Protein AF-A0A949X7G8-F1 (afdb_monomer_lite)

Structure (mmCIF, N/CA/C/O backbone):
data_AF-A0A949X7G8-F1
#
_entry.id   AF-A0A949X7G8-F1
#
loop_
_atom_site.group_PDB
_atom_site.id
_atom_site.type_symbol
_atom_site.label_atom_id
_atom_site.label_alt_id
_atom_site.label_comp_id
_atom_site.label_asym_id
_atom_site.label_entity_id
_atom_site.label_seq_id
_atom_site.pdbx_PDB_ins_code
_atom_site.Cartn_x
_atom_site.Cartn_y
_atom_site.Cartn_z
_atom_site.occupancy
_atom_site.B_iso_or_equiv
_atom_site.auth_seq_id
_atom_site.auth_comp_id
_atom_site.auth_asym_id
_atom_site.auth_atom_id
_atom_site.pdbx_PDB_model_num
ATOM 1 N N . MET A 1 1 ? 12.325 -7.659 -10.355 1.00 89.50 1 MET A N 1
ATOM 2 C CA . MET A 1 1 ? 11.201 -7.043 -9.621 1.00 89.50 1 MET A CA 1
ATOM 3 C C . MET A 1 1 ? 11.802 -6.335 -8.425 1.00 89.50 1 MET A C 1
ATOM 5 O O . MET A 1 1 ? 12.699 -6.913 -7.824 1.00 89.50 1 MET A O 1
ATOM 9 N N . PHE A 1 2 ? 11.359 -5.127 -8.097 1.00 96.31 2 PHE A N 1
ATOM 10 C CA . PHE A 1 2 ? 11.737 -4.457 -6.853 1.00 96.31 2 PHE A CA 1
ATOM 11 C C . PHE A 1 2 ? 10.581 -4.563 -5.857 1.00 96.31 2 PHE A C 1
ATOM 13 O O . PHE A 1 2 ? 9.429 -4.361 -6.237 1.00 96.31 2 PHE A O 1
ATOM 20 N N . ARG A 1 3 ? 10.874 -4.907 -4.599 1.00 97.62 3 ARG A N 1
ATOM 21 C CA . ARG A 1 3 ? 9.876 -5.042 -3.531 1.00 97.62 3 ARG A CA 1
ATOM 22 C C . ARG A 1 3 ? 10.237 -4.126 -2.374 1.00 97.62 3 ARG A C 1
ATOM 24 O O . ARG A 1 3 ? 11.353 -4.192 -1.870 1.00 97.62 3 ARG A O 1
ATOM 31 N N . VAL A 1 4 ? 9.262 -3.349 -1.918 1.00 97.56 4 VAL A N 1
ATOM 32 C CA . VAL A 1 4 ? 9.335 -2.583 -0.668 1.00 97.56 4 VAL A CA 1
ATOM 33 C C . VAL A 1 4 ? 8.243 -3.086 0.256 1.00 97.56 4 VAL A C 1
ATOM 35 O O . VAL A 1 4 ? 7.106 -3.270 -0.176 1.00 97.56 4 VAL A O 1
ATOM 38 N N . ARG A 1 5 ? 8.590 -3.316 1.521 1.00 98.12 5 ARG A N 1
ATOM 39 C CA . ARG A 1 5 ? 7.651 -3.700 2.573 1.00 98.12 5 ARG A CA 1
ATOM 40 C C . ARG A 1 5 ? 7.884 -2.792 3.770 1.00 98.12 5 ARG A C 1
ATOM 42 O O . ARG A 1 5 ? 9.005 -2.718 4.264 1.00 98.12 5 ARG A O 1
ATOM 49 N N . VAL A 1 6 ? 6.835 -2.112 4.209 1.00 97.69 6 VAL A N 1
ATOM 50 C CA . VAL A 1 6 ? 6.834 -1.293 5.423 1.00 97.69 6 VAL A CA 1
ATOM 51 C C . VAL A 1 6 ? 5.844 -1.925 6.382 1.00 97.69 6 VAL A C 1
ATOM 53 O O . VAL A 1 6 ? 4.708 -2.183 5.991 1.00 97.69 6 VAL A O 1
ATOM 56 N N . ARG A 1 7 ? 6.285 -2.201 7.607 1.00 98.25 7 ARG A N 1
ATOM 57 C CA . ARG A 1 7 ? 5.461 -2.789 8.659 1.00 98.25 7 ARG A CA 1
ATOM 58 C C . ARG A 1 7 ? 5.606 -1.975 9.933 1.00 98.25 7 ARG A C 1
ATOM 60 O O . ARG A 1 7 ? 6.721 -1.591 10.280 1.00 98.25 7 ARG A O 1
ATOM 67 N N . ASP A 1 8 ? 4.490 -1.766 10.610 1.00 98.19 8 ASP A N 1
ATOM 68 C CA . ASP A 1 8 ? 4.430 -1.236 11.966 1.00 98.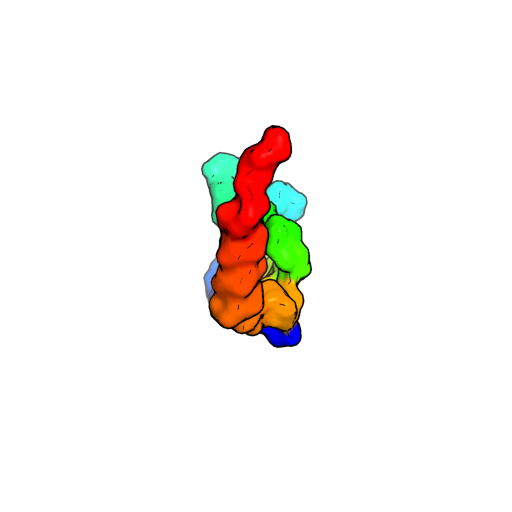19 8 ASP A CA 1
ATOM 69 C C . ASP A 1 8 ? 3.672 -2.195 12.894 1.00 98.19 8 ASP A C 1
ATOM 71 O O . ASP A 1 8 ? 2.998 -3.124 12.445 1.00 98.19 8 ASP A O 1
ATOM 75 N N . ASP A 1 9 ? 3.819 -1.971 14.193 1.00 98.12 9 ASP A N 1
ATOM 76 C CA . ASP A 1 9 ? 3.154 -2.653 15.305 1.00 98.12 9 ASP A CA 1
ATOM 77 C C . ASP A 1 9 ? 2.094 -1.750 15.969 1.00 98.12 9 ASP A C 1
ATOM 79 O O . ASP A 1 9 ? 1.782 -1.878 17.152 1.00 98.12 9 ASP A O 1
ATOM 83 N N . GLY A 1 10 ? 1.545 -0.798 15.209 1.00 97.81 10 GLY A N 1
ATOM 84 C CA . GLY A 1 10 ? 0.565 0.158 15.703 1.00 97.81 10 GLY A CA 1
ATOM 85 C C . GLY A 1 10 ? -0.826 -0.441 15.937 1.00 97.81 10 GLY A C 1
ATOM 86 O O . GLY A 1 10 ? -1.070 -1.643 15.893 1.00 97.81 10 GLY A O 1
ATOM 87 N N . ARG A 1 11 ? -1.819 0.434 16.129 1.00 97.69 11 ARG A N 1
ATOM 88 C CA . ARG A 1 11 ? -3.217 0.024 16.385 1.00 97.69 11 ARG A CA 1
ATOM 89 C C . ARG A 1 11 ? -3.939 -0.555 15.164 1.00 97.69 11 ARG A C 1
ATOM 91 O O . ARG A 1 11 ? -5.088 -0.971 15.293 1.00 97.69 11 ARG A O 1
ATOM 98 N N . GLY A 1 12 ? -3.291 -0.564 14.005 1.00 97.00 12 GLY A N 1
ATOM 99 C CA . GLY A 1 12 ? -3.904 -0.906 12.732 1.00 97.00 12 GLY A CA 1
ATOM 100 C C . GLY A 1 12 ? -4.849 0.175 12.201 1.00 97.00 12 GLY A C 1
ATOM 101 O O . GLY A 1 12 ? -5.009 1.256 12.777 1.00 97.00 12 GLY A O 1
ATOM 102 N N . ILE A 1 13 ? -5.459 -0.125 11.060 1.00 96.12 13 ILE A N 1
ATOM 103 C CA . ILE A 1 13 ? -6.376 0.743 10.326 1.00 96.12 13 ILE A CA 1
ATOM 104 C C . ILE A 1 13 ? -7.784 0.161 10.437 1.00 96.12 13 ILE A C 1
ATOM 106 O O . ILE A 1 13 ? -7.982 -1.043 10.286 1.00 96.12 13 ILE A O 1
ATOM 110 N N . ASP A 1 14 ? -8.773 1.028 10.666 1.00 95.00 14 ASP A N 1
ATOM 111 C CA . ASP A 1 14 ? -10.186 0.648 10.628 1.00 95.00 14 ASP A CA 1
ATOM 112 C C . ASP A 1 14 ? -10.510 -0.068 9.293 1.00 95.00 14 ASP A C 1
ATOM 114 O O . ASP A 1 14 ? -10.265 0.502 8.220 1.00 95.00 14 ASP A O 1
ATOM 118 N N . PRO A 1 15 ? -11.078 -1.290 9.317 1.00 94.62 15 PRO A N 1
ATOM 119 C CA . PRO A 1 15 ? -11.430 -2.031 8.107 1.00 94.62 15 PRO A CA 1
ATOM 120 C C . PRO A 1 15 ? -12.300 -1.242 7.121 1.00 94.62 15 PRO A C 1
ATOM 122 O O . PRO A 1 15 ? -12.170 -1.414 5.907 1.00 94.62 15 PRO A O 1
ATOM 125 N N . LYS A 1 16 ? -13.157 -0.336 7.610 1.00 95.00 16 LYS A N 1
ATOM 126 C CA . LYS A 1 16 ? -13.968 0.541 6.759 1.00 95.00 16 LYS A CA 1
ATOM 127 C C . LYS A 1 16 ? -13.099 1.522 5.974 1.00 95.00 16 LYS A C 1
ATOM 129 O O . LYS A 1 16 ? -13.304 1.697 4.779 1.00 95.00 16 LYS A O 1
ATOM 134 N N . VAL A 1 17 ? -12.079 2.096 6.613 1.00 94.81 17 VAL A N 1
ATOM 135 C CA . VAL A 1 17 ? -11.112 2.990 5.955 1.00 94.81 17 VAL A CA 1
ATOM 136 C C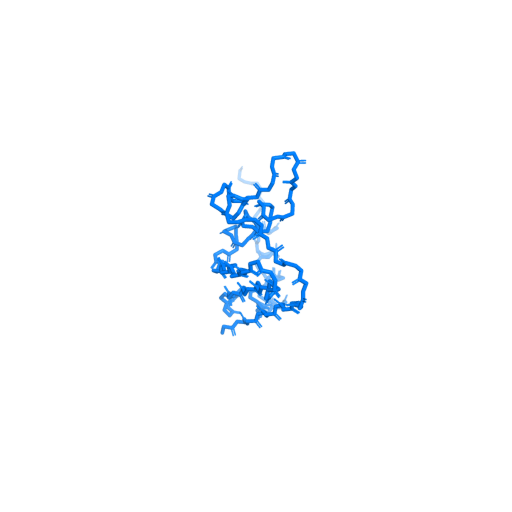 . VAL A 1 17 ? -10.345 2.252 4.856 1.00 94.81 17 VAL A C 1
ATOM 138 O O . VAL A 1 17 ? -10.113 2.821 3.790 1.00 94.81 17 VAL A O 1
ATOM 141 N N . LEU A 1 18 ? -9.968 0.990 5.083 1.00 93.56 18 LEU A N 1
ATOM 142 C CA . LEU A 1 18 ? -9.325 0.171 4.051 1.00 93.56 18 LEU A CA 1
ATOM 143 C C . LEU A 1 18 ? -10.266 -0.128 2.882 1.00 93.56 18 LEU A C 1
ATOM 145 O O . LEU A 1 18 ? -9.856 0.025 1.730 1.00 93.56 18 LEU A O 1
ATOM 149 N N . LYS A 1 19 ? -11.515 -0.510 3.176 1.00 93.00 19 LYS A N 1
ATOM 150 C CA . LYS A 1 19 ? -12.549 -0.802 2.173 1.00 93.00 19 LYS A CA 1
ATOM 151 C C . LYS A 1 19 ? -12.856 0.409 1.290 1.00 93.00 19 LYS A C 1
ATOM 153 O O . LYS A 1 19 ? -13.003 0.255 0.082 1.00 93.00 19 LYS A O 1
ATOM 158 N N . ASP A 1 20 ? -12.874 1.603 1.875 1.00 94.44 20 ASP A N 1
ATOM 159 C CA . ASP A 1 20 ? -13.114 2.865 1.165 1.00 94.44 20 ASP A CA 1
ATOM 160 C C . ASP A 1 20 ? -11.854 3.383 0.426 1.00 94.44 20 ASP A C 1
ATOM 162 O O . ASP A 1 20 ? -11.872 4.433 -0.224 1.00 94.44 20 ASP A O 1
ATOM 166 N N . GLY A 1 21 ? -10.732 2.657 0.517 1.00 91.75 21 GLY A N 1
ATOM 167 C CA . GLY A 1 21 ? -9.456 2.993 -0.121 1.00 91.75 21 GLY A CA 1
ATOM 168 C C . GLY A 1 21 ? -8.656 4.094 0.587 1.00 91.75 21 GLY A C 1
ATOM 169 O O . GLY A 1 21 ? -7.575 4.464 0.120 1.00 91.75 21 GLY A O 1
ATOM 170 N N . GLY A 1 22 ? -9.150 4.606 1.713 1.00 94.12 22 GLY A N 1
ATOM 171 C CA . GLY A 1 22 ? -8.541 5.663 2.512 1.00 94.12 22 GLY A CA 1
ATOM 172 C C . GLY A 1 22 ? -9.565 6.409 3.369 1.00 94.12 22 GLY A C 1
ATOM 173 O O . GLY A 1 22 ? -10.773 6.261 3.210 1.00 94.12 22 GLY A O 1
ATOM 174 N N . LYS A 1 23 ? -9.081 7.238 4.300 1.00 94.38 23 LYS A N 1
ATOM 175 C CA . LYS A 1 23 ? -9.947 8.040 5.174 1.00 94.38 23 LYS A CA 1
ATOM 176 C C . LYS A 1 23 ? -10.432 9.281 4.419 1.00 94.38 23 LYS A C 1
ATOM 178 O O . LYS A 1 23 ? -9.624 9.968 3.797 1.00 94.38 23 LYS A O 1
ATOM 183 N N . ALA A 1 24 ? -11.724 9.597 4.501 1.00 92.12 24 ALA A N 1
ATOM 184 C CA . ALA A 1 24 ? -12.299 10.779 3.856 1.00 92.12 24 ALA A CA 1
ATOM 185 C C . ALA A 1 24 ? -11.552 12.068 4.252 1.00 92.12 24 ALA A C 1
ATOM 187 O O . ALA A 1 24 ? -11.252 12.277 5.425 1.00 92.12 24 ALA A O 1
ATOM 188 N N . GLY A 1 25 ? -11.228 12.913 3.268 1.00 94.69 25 GLY A N 1
ATOM 189 C CA . GLY A 1 25 ? -10.438 14.135 3.469 1.00 94.69 25 GLY A CA 1
ATOM 190 C C . GLY A 1 25 ? -8.925 13.919 3.626 1.00 94.69 25 GLY A C 1
ATOM 191 O O . GLY A 1 25 ? -8.191 14.893 3.765 1.00 94.69 25 GLY A O 1
ATOM 192 N N . HIS A 1 26 ? -8.433 12.675 3.574 1.00 95.31 26 HIS A N 1
ATOM 193 C CA . HIS A 1 26 ? -7.008 12.358 3.674 1.00 95.31 26 HIS A CA 1
ATOM 194 C C . HIS A 1 26 ? -6.474 11.711 2.389 1.00 95.31 26 HIS A C 1
ATOM 196 O O . HIS A 1 26 ? -7.100 10.835 1.796 1.00 95.31 26 HIS A O 1
ATOM 202 N N . TRP A 1 27 ? -5.257 12.096 1.999 1.00 94.31 27 TRP A N 1
ATOM 203 C CA . TRP A 1 27 ? -4.649 11.684 0.728 1.00 94.31 27 TRP A CA 1
ATOM 204 C C . TRP A 1 27 ? -3.644 10.536 0.831 1.00 94.31 27 TRP A C 1
ATOM 206 O O . TRP A 1 27 ? -3.191 10.053 -0.198 1.00 94.31 27 TRP A O 1
ATOM 216 N N . GLY A 1 28 ? -3.282 10.088 2.038 1.00 94.44 28 GLY A N 1
ATOM 217 C CA . GLY A 1 28 ? -2.195 9.122 2.251 1.00 94.44 28 GLY A CA 1
ATOM 218 C C . GLY A 1 28 ? -2.343 7.837 1.427 1.00 94.44 28 GLY A C 1
ATOM 219 O O . GLY A 1 28 ? -1.614 7.634 0.459 1.00 94.44 28 GLY A O 1
ATOM 220 N N . LEU A 1 29 ? -3.311 6.984 1.783 1.00 95.00 29 LEU A N 1
ATOM 221 C CA . LEU A 1 29 ? -3.534 5.701 1.098 1.00 95.00 29 LEU A CA 1
ATOM 222 C C . LEU A 1 29 ? -4.006 5.877 -0.348 1.00 95.00 29 LEU A C 1
ATOM 224 O O . LEU A 1 29 ? -3.498 5.202 -1.240 1.00 95.00 29 LEU A O 1
ATOM 228 N N . ARG A 1 30 ? -4.932 6.813 -0.586 1.00 95.25 30 ARG A N 1
ATOM 229 C CA . ARG A 1 30 ? -5.461 7.091 -1.926 1.00 95.25 30 ARG A CA 1
ATOM 230 C C . ARG A 1 30 ? -4.346 7.511 -2.887 1.00 95.25 30 ARG A C 1
ATOM 232 O O . ARG A 1 30 ? -4.186 6.905 -3.938 1.00 95.25 30 ARG A O 1
ATOM 239 N N . GLY A 1 31 ? -3.512 8.464 -2.481 1.00 96.31 31 GLY A N 1
ATOM 240 C CA . GLY A 1 31 ? -2.405 8.944 -3.299 1.00 96.31 31 GLY A CA 1
ATOM 241 C C . GLY A 1 31 ? -1.311 7.895 -3.513 1.00 96.31 31 GLY A C 1
ATOM 242 O O . GLY A 1 31 ? -0.673 7.899 -4.562 1.00 96.31 31 GLY A O 1
ATOM 243 N N . VAL A 1 32 ? -1.069 6.989 -2.557 1.00 95.44 32 VAL A N 1
ATOM 244 C CA . VAL A 1 32 ? -0.126 5.874 -2.769 1.00 95.44 32 VAL A CA 1
ATOM 245 C C . VAL A 1 32 ? -0.680 4.872 -3.787 1.00 95.44 32 VAL A C 1
ATOM 247 O O . VAL A 1 32 ? 0.078 4.466 -4.663 1.00 95.44 32 VAL A O 1
ATOM 250 N N . ARG A 1 33 ? -1.978 4.532 -3.732 1.00 95.88 33 ARG A N 1
ATOM 251 C CA . ARG A 1 33 ? -2.640 3.672 -4.734 1.00 95.88 33 ARG A CA 1
ATOM 252 C C . ARG A 1 33 ? -2.550 4.275 -6.133 1.00 95.88 33 ARG A C 1
ATOM 254 O O . ARG A 1 33 ? -1.982 3.658 -7.022 1.00 95.88 33 ARG A O 1
ATOM 261 N N . GLU A 1 34 ? -2.969 5.530 -6.283 1.00 96.88 34 GLU A N 1
ATOM 262 C CA . GLU A 1 34 ? -2.905 6.248 -7.562 1.00 96.88 34 GLU A CA 1
ATOM 263 C C . GLU A 1 34 ? -1.479 6.289 -8.136 1.00 96.88 34 GLU A C 1
ATOM 265 O O . GLU A 1 34 ? -1.273 6.120 -9.338 1.00 96.88 34 GLU A O 1
ATOM 270 N N . ARG A 1 35 ? -0.461 6.512 -7.291 1.00 96.25 35 ARG A N 1
ATOM 271 C CA . ARG A 1 35 ? 0.941 6.511 -7.738 1.00 96.25 35 ARG A CA 1
ATOM 272 C C . ARG A 1 35 ? 1.453 5.117 -8.094 1.00 96.25 35 ARG A C 1
ATOM 274 O O . ARG A 1 35 ? 2.239 5.027 -9.032 1.00 96.25 35 ARG A O 1
ATOM 281 N N . ALA A 1 36 ? 1.039 4.072 -7.378 1.00 97.31 36 ALA A N 1
ATOM 282 C CA . ALA A 1 36 ? 1.383 2.692 -7.714 1.00 97.31 36 ALA A CA 1
ATOM 283 C C . ALA A 1 36 ? 0.794 2.303 -9.080 1.00 97.31 36 ALA A C 1
ATOM 285 O O . ALA A 1 36 ? 1.538 1.862 -9.957 1.00 97.31 36 ALA A O 1
ATOM 286 N N . ASP A 1 37 ? -0.488 2.601 -9.303 1.00 97.19 37 ASP A N 1
ATOM 287 C CA . ASP A 1 37 ? -1.180 2.338 -10.569 1.00 97.19 37 ASP A CA 1
ATOM 288 C C . ASP A 1 37 ? -0.488 3.047 -11.742 1.00 97.19 37 ASP A C 1
ATOM 290 O O . ASP A 1 37 ? -0.228 2.450 -12.787 1.00 97.19 37 ASP A O 1
ATOM 294 N N . ARG A 1 38 ? -0.092 4.315 -11.552 1.00 97.06 38 ARG A N 1
ATOM 295 C CA . ARG A 1 38 ? 0.607 5.112 -12.575 1.00 97.06 38 ARG A CA 1
ATOM 296 C C . ARG A 1 38 ? 1.935 4.523 -13.047 1.00 97.06 38 ARG A C 1
ATOM 298 O O . ARG A 1 38 ? 2.367 4.863 -14.146 1.00 97.06 38 ARG A O 1
ATOM 305 N N . ILE A 1 39 ? 2.601 3.711 -12.228 1.00 94.94 39 ILE A N 1
ATOM 306 C CA . ILE A 1 39 ? 3.879 3.072 -12.578 1.00 94.94 39 ILE A CA 1
ATOM 307 C C . ILE A 1 39 ? 3.724 1.573 -12.875 1.00 94.94 39 ILE A C 1
ATOM 309 O O . ILE A 1 39 ? 4.729 0.879 -13.028 1.00 94.94 39 ILE A O 1
ATOM 313 N N . GLY A 1 40 ? 2.486 1.069 -12.940 1.00 95.81 40 GLY A N 1
ATOM 314 C CA . GLY A 1 40 ? 2.200 -0.354 -13.127 1.00 95.81 40 GLY A CA 1
ATOM 315 C C . GLY A 1 40 ? 2.704 -1.225 -11.975 1.00 95.81 40 GLY A C 1
ATOM 316 O O . GLY A 1 40 ? 3.109 -2.366 -12.200 1.00 95.81 40 GLY A O 1
ATOM 317 N N . ALA A 1 41 ? 2.759 -0.673 -10.762 1.00 97.75 41 ALA A N 1
ATOM 318 C CA . ALA A 1 41 ? 3.138 -1.409 -9.566 1.00 97.75 41 ALA A CA 1
ATOM 319 C C . ALA A 1 41 ? 1.911 -2.010 -8.878 1.00 97.75 41 ALA A C 1
ATOM 321 O O . ALA A 1 41 ? 0.833 -1.421 -8.889 1.00 97.75 41 ALA A O 1
ATOM 322 N N . ASN A 1 42 ? 2.110 -3.138 -8.199 1.00 97.88 42 ASN A N 1
ATOM 323 C CA . ASN A 1 42 ? 1.082 -3.728 -7.347 1.00 97.88 42 ASN A CA 1
ATOM 324 C C . ASN A 1 42 ? 1.279 -3.247 -5.911 1.00 97.88 42 ASN A C 1
ATOM 326 O O . ASN A 1 42 ? 2.383 -3.357 -5.368 1.00 97.88 42 ASN A O 1
ATOM 330 N N . LEU A 1 43 ? 0.214 -2.724 -5.307 1.00 97.81 43 LEU A N 1
ATOM 331 C CA . LEU A 1 43 ? 0.187 -2.290 -3.916 1.00 97.81 43 LEU A CA 1
ATOM 332 C C . LEU A 1 43 ? -0.775 -3.164 -3.110 1.00 97.81 43 LEU A C 1
ATOM 334 O O . LEU A 1 43 ? -1.987 -3.102 -3.314 1.00 97.81 43 LEU A O 1
ATOM 338 N N . ASP A 1 44 ? -0.234 -3.866 -2.123 1.00 97.31 44 ASP A N 1
ATOM 339 C CA . ASP A 1 44 ? -1.005 -4.609 -1.134 1.00 97.31 44 ASP A CA 1
ATOM 340 C C . ASP A 1 44 ? -0.939 -3.886 0.212 1.00 97.31 44 ASP A C 1
ATOM 342 O O . ASP A 1 44 ? 0.131 -3.475 0.668 1.00 97.31 44 ASP A O 1
ATOM 346 N N . VAL A 1 45 ? -2.094 -3.720 0.856 1.00 96.81 45 VAL A N 1
ATOM 347 C CA . VAL A 1 45 ? -2.198 -3.139 2.198 1.00 96.81 45 VAL A CA 1
ATOM 348 C C . VAL A 1 45 ? -2.939 -4.126 3.076 1.00 96.81 45 VAL A C 1
ATOM 350 O O . VAL A 1 45 ? -4.118 -4.396 2.848 1.00 96.81 45 VAL A O 1
ATOM 353 N N . TRP A 1 46 ? -2.245 -4.639 4.081 1.00 96.69 46 TRP A N 1
ATOM 354 C CA . TRP A 1 46 ? -2.816 -5.455 5.138 1.00 96.69 46 TRP A CA 1
ATOM 355 C C . TRP A 1 46 ? -2.796 -4.663 6.441 1.00 96.69 46 TRP A C 1
ATOM 357 O O . TRP A 1 46 ? -1.844 -3.948 6.738 1.00 96.69 46 TRP A O 1
ATOM 367 N N . SER A 1 47 ? -3.855 -4.771 7.226 1.00 97.62 47 SER A N 1
ATOM 368 C CA . SER A 1 47 ? -3.871 -4.259 8.588 1.00 97.62 47 SER A CA 1
ATOM 369 C C . SER A 1 47 ? -4.937 -4.988 9.373 1.00 97.62 47 SER A C 1
ATOM 371 O O . SER A 1 47 ? -5.966 -5.380 8.820 1.00 97.62 47 SER A O 1
ATOM 373 N N . GLU A 1 48 ? -4.696 -5.128 10.664 1.00 95.50 48 GLU A N 1
ATOM 374 C CA . GLU A 1 48 ? -5.641 -5.718 11.589 1.00 95.50 48 GLU A CA 1
ATOM 375 C C . GLU A 1 48 ? -5.659 -4.883 12.878 1.00 95.50 48 GLU A C 1
ATOM 377 O O . GLU A 1 48 ? -4.592 -4.486 13.363 1.00 95.50 48 GLU A O 1
ATOM 382 N N . PRO A 1 49 ? -6.847 -4.568 13.434 1.00 95.00 49 PRO A N 1
ATOM 383 C CA . PRO A 1 49 ? -6.948 -3.810 14.675 1.00 95.00 49 PRO A CA 1
ATOM 384 C C . PRO A 1 49 ? -6.117 -4.440 15.801 1.00 95.00 49 PRO A C 1
ATOM 386 O O . PRO A 1 49 ? -6.314 -5.596 16.157 1.00 95.00 49 PRO A O 1
ATOM 389 N N . GLY A 1 50 ? -5.187 -3.666 16.362 1.00 96.38 50 GLY A N 1
ATOM 390 C CA . GLY A 1 50 ? -4.269 -4.109 17.419 1.00 96.38 50 GLY A CA 1
ATOM 391 C C . GLY A 1 50 ? -3.024 -4.876 16.952 1.00 96.38 50 GLY A C 1
ATOM 392 O O . GLY A 1 50 ? -2.133 -5.082 17.768 1.00 96.38 50 GLY A O 1
ATOM 393 N N . ASN A 1 51 ? -2.922 -5.233 15.667 1.00 96.94 51 ASN A N 1
ATOM 394 C CA . ASN A 1 51 ? -1.818 -6.030 15.107 1.00 96.94 51 ASN A CA 1
ATOM 395 C C . ASN A 1 51 ? -0.968 -5.258 14.076 1.00 96.94 51 ASN A C 1
ATOM 397 O O . ASN A 1 51 ? -0.159 -5.851 13.355 1.00 96.94 51 ASN A O 1
ATOM 401 N N . GLY A 1 52 ? -1.140 -3.935 14.011 1.00 98.06 52 GLY A N 1
ATOM 402 C CA . GLY A 1 52 ? -0.371 -3.047 13.147 1.00 98.06 52 GLY A CA 1
ATOM 403 C C . GLY A 1 52 ? -0.838 -2.994 11.696 1.00 98.06 52 GLY A C 1
ATOM 404 O O . GLY A 1 52 ? -1.959 -3.371 11.331 1.00 98.06 52 GLY A O 1
ATOM 405 N N . THR A 1 53 ? 0.036 -2.453 10.856 1.00 98.25 53 THR A N 1
ATOM 406 C CA . THR A 1 53 ? -0.189 -2.283 9.419 1.00 98.25 53 THR A CA 1
ATOM 407 C C . THR A 1 53 ? 1.015 -2.776 8.642 1.00 98.25 53 THR A C 1
ATOM 409 O O . THR A 1 53 ? 2.162 -2.640 9.062 1.00 98.25 53 THR A O 1
ATOM 412 N N . GLU A 1 54 ? 0.754 -3.313 7.460 1.00 98.38 54 GLU A N 1
ATOM 413 C CA . GLU A 1 54 ? 1.762 -3.662 6.486 1.00 98.38 54 GLU A CA 1
ATOM 414 C C . GLU A 1 54 ? 1.382 -3.158 5.098 1.00 98.38 54 GLU A C 1
ATOM 416 O O . GLU A 1 54 ? 0.281 -3.391 4.600 1.00 98.38 54 GLU A O 1
ATOM 421 N N . VAL A 1 55 ? 2.331 -2.491 4.452 1.00 97.62 55 VAL A N 1
ATOM 422 C CA . VAL A 1 55 ? 2.209 -2.019 3.077 1.00 97.62 55 VAL A CA 1
ATOM 423 C C . VAL A 1 55 ? 3.308 -2.658 2.249 1.00 97.62 55 VAL A C 1
ATOM 425 O O . VAL A 1 55 ? 4.495 -2.522 2.558 1.00 97.62 55 VAL A O 1
ATOM 428 N N . GLN A 1 56 ? 2.916 -3.330 1.176 1.00 98.44 56 GLN A N 1
ATOM 429 C CA . GLN A 1 56 ? 3.819 -3.938 0.217 1.00 98.44 56 GLN A CA 1
ATOM 430 C C . GLN A 1 56 ? 3.629 -3.303 -1.155 1.00 98.44 56 GLN A C 1
ATOM 432 O O . GLN A 1 56 ? 2.522 -3.250 -1.677 1.00 98.44 56 GLN A O 1
ATOM 437 N N . LEU A 1 57 ? 4.737 -2.886 -1.761 1.00 98.38 57 LEU A N 1
ATOM 438 C CA . LEU A 1 57 ? 4.783 -2.412 -3.137 1.00 98.38 57 LEU A CA 1
ATOM 439 C C . LEU A 1 57 ? 5.683 -3.330 -3.964 1.00 98.38 57 LEU A C 1
ATOM 441 O O . LEU A 1 57 ? 6.830 -3.591 -3.588 1.00 98.38 57 LEU A O 1
ATOM 445 N N . LEU A 1 58 ? 5.174 -3.783 -5.104 1.00 98.19 58 LEU A N 1
ATOM 446 C CA . LEU A 1 58 ? 5.904 -4.557 -6.099 1.00 98.19 58 LEU A CA 1
ATOM 447 C C . LEU A 1 58 ? 6.016 -3.747 -7.388 1.00 98.19 58 LEU A C 1
ATOM 449 O O . LEU A 1 58 ? 5.016 -3.498 -8.055 1.00 98.19 58 LEU A O 1
ATOM 453 N N . VAL A 1 59 ? 7.236 -3.346 -7.741 1.00 97.56 59 VAL A N 1
ATOM 454 C CA . VAL A 1 59 ? 7.518 -2.507 -8.911 1.00 97.56 59 VAL A CA 1
ATOM 455 C C . VAL A 1 59 ? 8.220 -3.338 -9.992 1.00 97.56 59 VAL A C 1
ATOM 457 O O . VAL A 1 59 ? 9.220 -4.013 -9.690 1.00 97.56 59 VAL A O 1
ATOM 460 N N . PRO A 1 60 ? 7.763 -3.283 -11.259 1.00 95.94 60 PRO A N 1
ATOM 461 C CA . PRO A 1 60 ? 8.450 -3.931 -12.371 1.00 95.94 60 PRO A CA 1
ATOM 462 C C . PRO A 1 60 ? 9.934 -3.552 -12.430 1.00 95.94 60 PRO A C 1
ATOM 464 O O . PRO A 1 60 ? 10.308 -2.399 -12.221 1.00 95.94 60 PRO A O 1
ATOM 467 N N . ALA A 1 61 ? 10.798 -4.526 -12.734 1.00 92.44 61 ALA A N 1
ATOM 468 C CA . ALA A 1 61 ? 12.250 -4.313 -12.740 1.00 92.44 61 ALA A CA 1
ATOM 469 C C . ALA A 1 61 ? 12.683 -3.228 -13.739 1.00 92.44 61 ALA A C 1
ATOM 471 O O . ALA A 1 61 ? 13.563 -2.432 -13.434 1.00 92.44 61 ALA A O 1
ATOM 472 N N . SER A 1 62 ? 12.038 -3.194 -14.908 1.00 89.88 62 SER A N 1
ATOM 473 C CA . SER A 1 62 ? 12.284 -2.214 -15.971 1.00 89.88 62 SER A CA 1
ATOM 474 C C . SER A 1 62 ? 12.015 -0.777 -15.535 1.00 89.88 62 SER A C 1
ATOM 476 O O . SER A 1 62 ? 12.663 0.125 -16.042 1.00 89.88 62 SER A O 1
ATOM 478 N N . ILE A 1 63 ? 11.093 -0.575 -14.589 1.00 91.81 63 ILE A N 1
ATOM 479 C CA . ILE A 1 63 ? 10.769 0.734 -14.016 1.00 91.81 63 ILE A CA 1
ATOM 480 C C . ILE A 1 63 ? 11.693 1.047 -12.838 1.00 91.81 63 ILE A C 1
ATOM 482 O O . ILE A 1 63 ? 12.255 2.133 -12.757 1.00 91.81 63 ILE A O 1
ATOM 486 N N . ALA A 1 64 ? 11.867 0.093 -11.920 1.00 92.50 64 ALA A N 1
ATOM 487 C CA . ALA A 1 64 ? 12.625 0.316 -10.689 1.00 92.50 64 ALA A CA 1
ATOM 488 C C . ALA A 1 64 ? 14.134 0.491 -10.921 1.00 92.50 64 ALA A C 1
ATOM 490 O O . ALA A 1 64 ? 14.802 1.169 -10.144 1.00 92.50 64 ALA A O 1
ATOM 491 N N . TYR A 1 65 ? 14.663 -0.135 -11.972 1.00 88.25 65 TYR A N 1
ATOM 492 C CA . TYR A 1 65 ? 16.088 -0.160 -12.294 1.00 88.25 65 TYR A CA 1
ATOM 493 C C . TYR A 1 65 ? 16.372 0.386 -13.695 1.00 88.25 65 TYR A C 1
ATOM 495 O O . TYR A 1 65 ? 17.382 0.013 -14.291 1.00 88.25 65 TYR A O 1
ATOM 503 N N . GLU A 1 66 ? 15.483 1.219 -14.250 1.00 80.88 66 GLU A N 1
ATOM 504 C CA . GLU A 1 66 ? 15.693 1.802 -15.575 1.00 80.88 66 GLU A CA 1
ATOM 505 C C . GLU A 1 66 ? 17.081 2.461 -15.635 1.00 80.88 66 GLU A C 1
ATOM 507 O O . GLU A 1 66 ? 17.417 3.341 -14.837 1.00 80.88 66 GLU A O 1
ATOM 512 N N . ASN A 1 67 ? 17.921 2.001 -16.566 1.00 68.50 67 ASN A N 1
ATOM 513 C CA . ASN A 1 67 ? 19.282 2.495 -16.681 1.00 68.50 67 ASN A CA 1
ATOM 514 C C . ASN A 1 67 ? 19.248 3.966 -17.095 1.00 68.50 67 ASN A C 1
ATOM 516 O O . ASN A 1 67 ? 18.733 4.329 -18.154 1.00 68.50 67 ASN A O 1
ATOM 520 N N . TYR A 1 68 ? 19.899 4.817 -16.304 1.00 61.25 68 TYR A N 1
ATOM 521 C CA . TYR A 1 68 ? 20.004 6.259 -16.553 1.00 61.25 68 TYR A CA 1
ATOM 522 C C . TYR A 1 68 ? 20.553 6.608 -17.959 1.00 61.25 68 TYR A C 1
ATOM 524 O O . TYR A 1 68 ? 20.334 7.703 -18.474 1.00 61.25 68 TYR A O 1
ATOM 532 N N . ARG A 1 69 ? 21.256 5.671 -18.619 1.00 62.78 69 ARG A N 1
ATOM 533 C CA . ARG A 1 69 ? 21.760 5.812 -19.997 1.00 62.78 69 ARG A CA 1
ATOM 534 C C . ARG A 1 69 ? 20.677 5.686 -21.075 1.00 62.78 69 ARG A C 1
ATOM 536 O O . ARG A 1 69 ? 20.759 6.402 -22.076 1.00 62.78 69 ARG A O 1
ATOM 543 N N . ASP A 1 70 ? 19.677 4.830 -20.887 1.00 65.00 70 ASP A N 1
ATOM 544 C CA . ASP A 1 70 ? 18.640 4.581 -21.900 1.00 65.00 70 ASP A CA 1
ATOM 545 C C . ASP A 1 70 ? 17.629 5.732 -21.938 1.00 65.00 70 ASP A C 1
ATOM 547 O O . ASP A 1 70 ? 17.271 6.235 -23.006 1.00 65.00 70 ASP A O 1
ATOM 551 N N . SER A 1 71 ? 17.291 6.266 -20.765 1.00 64.56 71 SER A N 1
ATOM 552 C CA . SER A 1 71 ? 16.435 7.444 -20.615 1.00 64.56 71 SER A CA 1
ATOM 553 C C . SER A 1 71 ? 17.086 8.734 -21.147 1.00 64.56 71 SER A C 1
ATOM 555 O O . SER A 1 71 ? 16.390 9.581 -21.718 1.00 64.56 71 SER A O 1
ATOM 557 N N . TYR A 1 72 ? 18.416 8.884 -21.055 1.00 62.84 72 TYR A N 1
ATOM 558 C CA . TYR A 1 72 ? 19.135 10.019 -21.660 1.00 62.84 72 TYR A CA 1
ATOM 559 C C . TYR A 1 72 ? 19.155 9.940 -23.193 1.00 62.84 72 TYR A C 1
ATOM 561 O O . TYR A 1 72 ? 18.877 10.934 -23.867 1.00 62.84 72 TYR A O 1
ATOM 569 N N . ARG A 1 73 ? 19.413 8.752 -23.758 1.00 64.25 73 ARG A N 1
ATOM 570 C CA . ARG A 1 73 ? 19.357 8.518 -25.212 1.00 64.25 73 ARG A CA 1
ATOM 571 C C . ARG A 1 73 ? 17.954 8.748 -25.773 1.00 64.25 73 ARG A C 1
ATOM 573 O O . ARG A 1 73 ? 17.816 9.458 -26.766 1.00 64.25 73 ARG A O 1
ATOM 580 N N . ALA A 1 74 ? 16.913 8.251 -25.105 1.00 65.12 74 ALA A N 1
ATOM 581 C CA . ALA A 1 74 ? 15.524 8.493 -25.498 1.00 65.12 74 ALA A CA 1
ATOM 582 C C . ALA A 1 74 ? 15.146 9.988 -25.449 1.00 65.12 74 ALA A C 1
ATOM 584 O O . ALA A 1 74 ? 14.475 10.493 -26.355 1.00 65.12 74 ALA A O 1
ATOM 585 N N . LYS A 1 75 ? 15.613 10.731 -24.431 1.00 65.31 75 LYS A N 1
ATOM 586 C CA . LYS A 1 75 ? 15.423 12.191 -24.345 1.00 65.31 75 LYS A CA 1
ATOM 587 C C . LYS A 1 75 ? 16.162 12.952 -25.447 1.00 65.31 75 LYS A C 1
ATOM 589 O O . LYS A 1 75 ? 15.587 13.887 -26.001 1.00 65.31 75 LYS A O 1
ATOM 594 N N . LEU A 1 76 ? 17.394 12.562 -25.780 1.00 69.19 76 LEU A N 1
ATOM 595 C CA . LEU A 1 76 ? 18.146 13.155 -26.892 1.00 69.19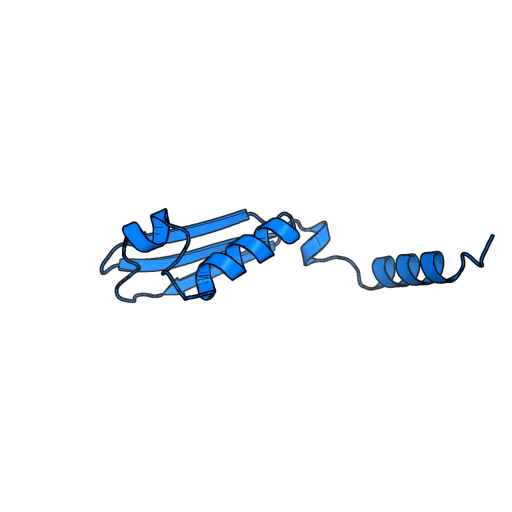 76 LEU A CA 1
ATOM 596 C C . LEU A 1 76 ? 17.423 12.924 -28.224 1.00 69.19 76 LEU A C 1
ATOM 598 O O . LEU A 1 76 ? 17.184 13.880 -28.953 1.00 69.19 76 LEU A O 1
ATOM 602 N N . LEU A 1 77 ? 16.967 11.700 -28.498 1.00 69.19 77 LEU A N 1
ATOM 603 C CA . LEU A 1 77 ? 16.240 11.376 -29.731 1.00 69.19 77 LEU A CA 1
ATOM 604 C C . LEU A 1 77 ? 14.913 12.147 -29.868 1.00 69.19 77 LEU A C 1
ATOM 606 O O . LEU A 1 77 ? 14.579 12.584 -30.967 1.00 69.19 77 LEU A O 1
ATOM 610 N N . ARG A 1 78 ? 14.172 12.386 -28.771 1.00 66.62 78 ARG A N 1
ATOM 611 C CA . ARG A 1 78 ? 12.962 13.240 -28.801 1.00 66.62 78 ARG A CA 1
ATOM 612 C C . ARG A 1 78 ? 13.268 14.722 -29.030 1.00 66.62 78 ARG A C 1
ATOM 614 O O . ARG A 1 78 ? 12.432 15.399 -29.615 1.00 66.62 78 ARG A O 1
ATOM 621 N N . LYS A 1 79 ? 14.429 15.224 -28.595 1.00 61.16 79 LYS A N 1
ATOM 622 C CA . LYS A 1 79 ? 14.862 16.612 -28.850 1.00 61.16 79 LYS A CA 1
ATOM 623 C C . LYS A 1 79 ? 15.359 16.843 -30.280 1.00 61.16 79 LYS A C 1
ATOM 625 O O . LYS A 1 79 ? 15.356 17.981 -30.727 1.00 61.16 79 LYS A O 1
ATOM 630 N N . VAL A 1 80 ? 15.790 15.792 -30.979 1.00 60.78 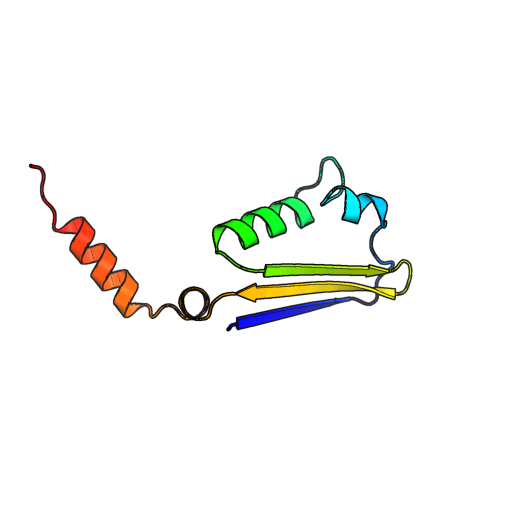80 VAL A N 1
ATOM 631 C CA . VAL A 1 80 ? 16.385 15.891 -32.323 1.00 60.78 80 VAL A CA 1
ATOM 632 C C . VAL A 1 80 ? 15.339 15.878 -33.444 1.00 60.78 80 VAL A C 1
ATOM 634 O O . VAL A 1 80 ? 15.707 16.135 -34.579 1.00 60.78 80 VAL A O 1
ATOM 637 N N . LYS A 1 81 ? 14.041 15.659 -33.175 1.00 56.50 81 LYS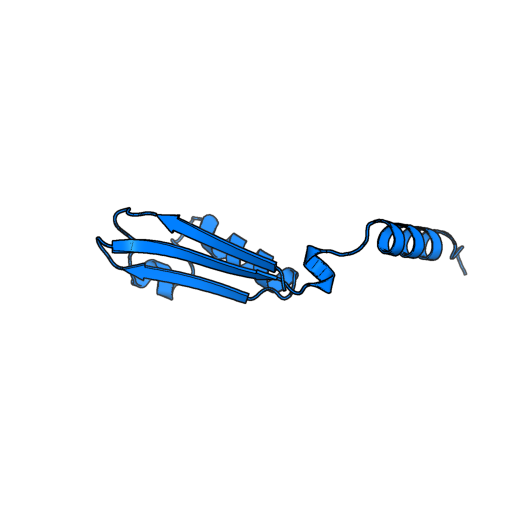 A N 1
ATOM 638 C CA . LYS A 1 81 ? 12.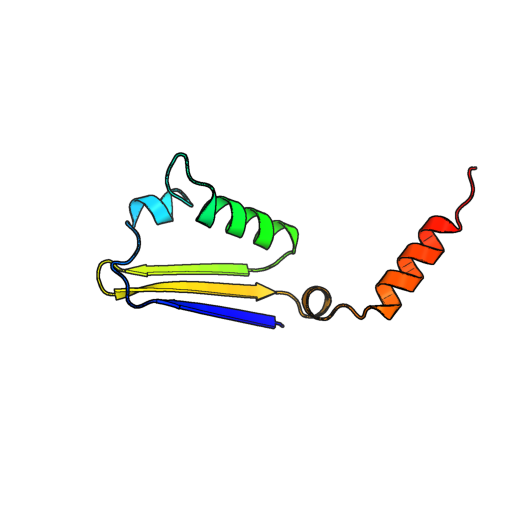992 15.897 -34.186 1.00 56.50 81 LYS A CA 1
ATOM 639 C C . LYS A 1 81 ? 12.733 17.409 -34.318 1.00 56.50 81 LYS A C 1
ATOM 641 O O . LYS A 1 81 ? 12.098 17.961 -33.417 1.00 56.50 81 LYS A O 1
ATOM 646 N N . PRO A 1 82 ? 13.197 18.087 -35.386 1.00 46.62 82 PRO A N 1
ATOM 647 C CA . PRO A 1 82 ? 12.849 19.476 -35.649 1.00 46.62 82 PRO A CA 1
ATOM 648 C C . PRO A 1 82 ? 11.441 19.515 -36.256 1.00 46.62 82 PRO A C 1
ATOM 650 O O . PRO A 1 82 ? 10.959 18.503 -36.768 1.00 46.62 82 PRO A O 1
ATOM 653 N N . GLY A 1 83 ? 10.784 20.671 -36.168 1.00 59.97 83 GLY A N 1
ATOM 654 C CA . GLY A 1 83 ? 9.471 20.897 -36.766 1.00 59.97 83 GLY A CA 1
ATOM 655 C C . GLY A 1 83 ? 9.422 20.440 -38.225 1.00 59.97 83 GLY A C 1
ATOM 656 O O . GLY A 1 83 ? 10.288 20.807 -39.020 1.00 59.97 83 GLY A O 1
ATOM 657 N N . ALA A 1 84 ? 8.426 19.608 -38.520 1.00 47.06 84 ALA A N 1
ATOM 658 C CA . ALA A 1 84 ? 7.848 19.497 -39.850 1.00 47.06 84 ALA A CA 1
ATOM 659 C C . ALA A 1 84 ? 6.794 20.598 -40.003 1.00 47.06 84 ALA A C 1
ATOM 661 O O . ALA A 1 84 ? 6.146 20.910 -38.973 1.00 47.06 84 ALA A O 1
#

Foldseek 3Di:
DDKDKDWDQDQWDDVVQVVVQHDPPDCVRVVVVVVCVVQVKDWDWDTDGRRTIMIMIGGDCCRVVVPPVVVVVVVVVVVPDDDD

Sequence (84 aa):
MFRVRVRDDGRGIDPKVLKDGGKAGHWGLRGVRERADRIGANLDVWSEPGNGTEVQLLVPASIAYENYRDSYRAKLLRKVKPGA

pLDDT: mean 88.38, std 14.29, range [46.62, 98.44]

Secondary structure (DSSP, 8-state):
-EEEEEEE-SS---HHHHHTTS-TT--HHHHHHHHHHHTT-EEEEEE-TTS-EEEEEEE-HHHHT--HHHHHHHHHHHHS----

Radius of gyration: 18.41 Å; chains: 1; bounding box: 36×28×57 Å